Protein AF-A0A017T8U4-F1 (afdb_monomer_lite)

Sequence (92 aa):
MFMNEAARRSLKMMSNSGYVIQSALVRAWVEKGAVASKAQDVIAVLEARGLDVPAAVRERVLASQELAELELWIRRAAVVVTAEQLFEGTRS

Foldseek 3Di:
DDPDVVVVVVVVVVVVPPPDVPPDPVVVVVLQVLLQVLLVLLVVLLVVVVADQDPVLSVVSNPDSDNVLSVQSNVVSNPDPHSVCSCPPVDD

Organism: NCBI:txid1192034

Structure (mmCIF, N/CA/C/O backbone):
data_AF-A0A017T8U4-F1
#
_entry.id   AF-A0A017T8U4-F1
#
loop_
_atom_site.group_PDB
_atom_site.id
_atom_site.type_symbol
_atom_site.label_atom_id
_atom_site.label_alt_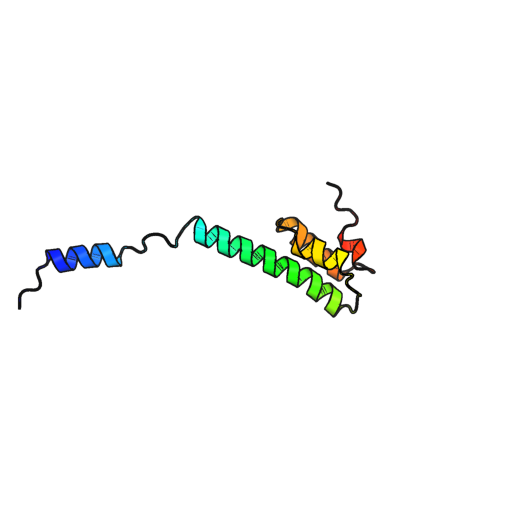id
_atom_site.label_comp_id
_atom_site.label_asym_id
_atom_site.label_entity_id
_atom_site.label_seq_id
_atom_site.pdbx_PDB_ins_code
_atom_site.Cartn_x
_atom_site.Cartn_y
_atom_site.Cartn_z
_atom_site.occupancy
_atom_site.B_iso_or_equiv
_atom_site.auth_seq_id
_atom_site.auth_comp_id
_atom_site.auth_asym_id
_atom_site.auth_atom_id
_atom_site.pdbx_PDB_model_num
ATOM 1 N N . MET A 1 1 ? 39.304 -20.620 -46.102 1.00 44.16 1 MET A N 1
ATOM 2 C CA . MET A 1 1 ? 38.276 -19.645 -45.673 1.00 44.16 1 MET A CA 1
ATOM 3 C C . MET A 1 1 ? 38.827 -18.862 -44.481 1.00 44.16 1 MET A C 1
ATOM 5 O O . MET A 1 1 ? 38.686 -19.290 -43.343 1.00 44.16 1 MET A O 1
ATOM 9 N N . PHE A 1 2 ? 39.572 -17.783 -44.742 1.00 51.06 2 PHE A N 1
ATOM 10 C CA . PHE A 1 2 ? 40.194 -16.958 -43.701 1.00 51.06 2 PHE A CA 1
ATOM 11 C C . PHE A 1 2 ? 39.172 -15.945 -43.185 1.00 51.06 2 PHE A C 1
ATOM 13 O O . PHE A 1 2 ? 38.963 -14.892 -43.778 1.00 51.06 2 PHE A O 1
ATOM 20 N N . MET A 1 3 ? 38.514 -16.278 -42.077 1.00 50.06 3 MET A N 1
ATOM 21 C CA . MET A 1 3 ? 37.821 -15.276 -41.272 1.00 50.06 3 MET A CA 1
ATOM 22 C C . MET A 1 3 ? 38.893 -14.345 -40.701 1.00 50.06 3 MET A C 1
ATOM 24 O O . MET A 1 3 ? 39.692 -14.773 -39.870 1.00 50.06 3 MET A O 1
ATOM 28 N N . ASN A 1 4 ? 38.944 -13.110 -41.198 1.00 73.69 4 ASN A N 1
ATOM 29 C CA . ASN A 1 4 ? 39.884 -12.082 -40.764 1.00 73.69 4 ASN A CA 1
ATOM 30 C C . ASN A 1 4 ? 39.850 -11.964 -39.224 1.00 73.69 4 ASN A C 1
ATOM 32 O O . ASN A 1 4 ? 38.796 -11.703 -38.640 1.00 73.69 4 ASN A O 1
ATOM 36 N N . GLU A 1 5 ? 40.981 -12.201 -38.551 1.00 67.69 5 GLU A N 1
ATOM 37 C CA . GLU A 1 5 ? 41.044 -12.167 -37.083 1.00 67.69 5 GLU A CA 1
ATOM 38 C C . GLU A 1 5 ? 40.634 -10.812 -36.505 1.00 67.69 5 GLU A C 1
ATOM 40 O O . GLU A 1 5 ? 40.086 -10.774 -35.404 1.00 67.69 5 GLU A O 1
ATOM 45 N N . ALA A 1 6 ? 40.836 -9.714 -37.240 1.00 65.19 6 ALA A N 1
ATOM 46 C CA . ALA A 1 6 ? 40.370 -8.403 -36.815 1.00 65.19 6 ALA A CA 1
ATOM 47 C C . ALA A 1 6 ? 38.839 -8.367 -36.775 1.00 65.19 6 ALA A C 1
ATOM 49 O O . ALA A 1 6 ? 38.288 -7.916 -35.783 1.00 65.19 6 ALA A O 1
ATOM 50 N N . ALA A 1 7 ? 38.142 -8.956 -37.753 1.00 62.94 7 ALA A N 1
ATOM 51 C CA . ALA A 1 7 ? 36.680 -9.059 -37.720 1.00 62.94 7 ALA A CA 1
ATOM 52 C C . ALA A 1 7 ? 36.181 -9.872 -36.509 1.00 62.94 7 ALA A C 1
ATOM 54 O O . ALA A 1 7 ? 35.220 -9.478 -35.848 1.00 62.94 7 ALA A O 1
ATOM 55 N N . ARG A 1 8 ? 36.874 -10.964 -36.151 1.00 63.78 8 ARG A N 1
ATOM 56 C CA . ARG A 1 8 ? 36.559 -11.746 -34.939 1.00 63.78 8 ARG A CA 1
ATOM 57 C C . ARG A 1 8 ? 36.872 -10.991 -33.643 1.00 63.78 8 ARG A C 1
ATOM 59 O O . ARG A 1 8 ? 36.100 -11.095 -32.695 1.00 63.78 8 ARG A O 1
ATOM 66 N N . ARG A 1 9 ? 37.969 -10.227 -33.582 1.00 62.50 9 ARG A N 1
ATOM 67 C CA . ARG A 1 9 ? 38.325 -9.404 -32.411 1.00 62.50 9 ARG A CA 1
ATOM 68 C C . ARG A 1 9 ? 37.360 -8.233 -32.231 1.00 62.50 9 ARG A C 1
ATOM 70 O O . ARG A 1 9 ? 36.906 -8.015 -31.112 1.00 62.50 9 ARG A O 1
ATOM 77 N N . SER A 1 10 ? 36.973 -7.555 -33.310 1.00 59.94 10 SER A N 1
ATOM 78 C CA . SER A 1 10 ? 35.961 -6.492 -33.295 1.00 59.94 10 SER A CA 1
ATOM 79 C C . SER A 1 10 ? 34.613 -7.018 -32.810 1.00 59.94 10 SER A C 1
ATOM 81 O O . SER A 1 10 ? 34.004 -6.422 -31.926 1.00 59.94 10 SER A O 1
ATOM 83 N N . LEU A 1 11 ? 34.189 -8.190 -33.301 1.00 60.00 11 LEU A N 1
ATOM 84 C CA . LEU A 1 11 ? 32.954 -8.827 -32.848 1.00 60.00 11 LEU A CA 1
ATOM 85 C C . LEU A 1 11 ? 33.029 -9.244 -31.373 1.00 60.00 11 LEU A C 1
ATOM 87 O O . LEU A 1 11 ? 32.053 -9.097 -30.650 1.00 60.00 11 LEU A O 1
ATOM 91 N N . LYS A 1 12 ? 34.192 -9.695 -30.885 1.00 62.84 12 LYS A N 1
ATOM 92 C CA . LYS A 1 12 ? 34.385 -10.039 -29.468 1.00 62.84 12 LYS A CA 1
ATOM 93 C C . LYS A 1 12 ? 34.378 -8.806 -28.554 1.00 62.84 12 LYS A C 1
ATOM 95 O O . LYS A 1 12 ? 33.874 -8.892 -27.439 1.00 62.84 12 LYS A O 1
ATOM 100 N N . MET A 1 13 ? 34.848 -7.654 -29.039 1.00 59.03 13 MET A N 1
ATOM 101 C CA . MET A 1 13 ? 34.699 -6.368 -28.343 1.00 59.03 13 MET A CA 1
ATOM 102 C C . MET A 1 13 ? 33.243 -5.874 -28.355 1.00 59.03 13 MET A C 1
ATOM 104 O O . MET A 1 13 ? 32.787 -5.317 -27.361 1.00 59.03 13 MET A O 1
ATOM 108 N N . MET A 1 14 ? 32.482 -6.165 -29.418 1.00 57.12 14 MET A 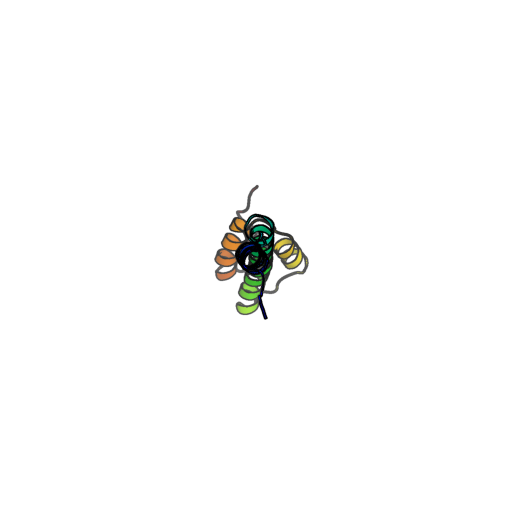N 1
ATOM 109 C CA . MET A 1 14 ? 31.040 -5.893 -29.495 1.00 57.12 14 MET A CA 1
ATOM 110 C C . MET A 1 14 ? 30.181 -6.888 -28.695 1.00 57.12 14 MET A C 1
ATOM 112 O O . MET A 1 14 ? 29.139 -6.504 -28.194 1.00 57.12 14 MET A O 1
ATOM 116 N N . SER A 1 15 ? 30.586 -8.144 -28.496 1.00 54.53 15 SER A N 1
ATOM 117 C CA . SER A 1 15 ? 29.893 -9.061 -27.569 1.00 54.53 15 SER A CA 1
ATOM 118 C C . SER A 1 15 ? 30.221 -8.776 -26.104 1.00 54.53 15 SER A C 1
ATOM 120 O O . SER A 1 15 ? 29.426 -9.103 -25.231 1.00 54.53 15 SER A O 1
ATOM 122 N N . ASN A 1 16 ? 31.347 -8.111 -25.831 1.00 51.69 16 ASN A N 1
ATOM 123 C CA . ASN A 1 16 ? 31.607 -7.485 -24.534 1.00 51.69 16 ASN A CA 1
ATOM 124 C C . ASN A 1 16 ? 30.857 -6.147 -24.374 1.00 51.69 16 ASN A C 1
ATOM 126 O O . ASN A 1 16 ? 30.877 -5.546 -23.303 1.00 51.69 16 ASN A O 1
ATOM 130 N N . SER A 1 17 ? 30.152 -5.709 -25.426 1.00 49.78 17 SER A N 1
ATOM 131 C CA . SER A 1 17 ? 29.157 -4.644 -25.398 1.00 49.78 17 SER A CA 1
ATOM 132 C C . SER A 1 17 ? 27.876 -5.165 -24.747 1.00 49.78 17 SER A C 1
ATOM 134 O O . SER A 1 17 ? 26.778 -5.096 -25.296 1.00 49.78 17 SER A O 1
ATOM 136 N N . GLY A 1 18 ? 27.997 -5.576 -23.486 1.00 47.50 18 GLY A N 1
ATOM 137 C CA . GLY A 1 18 ? 26.998 -5.210 -22.493 1.00 47.50 18 GLY A CA 1
ATOM 138 C C . GLY A 1 18 ? 26.949 -3.683 -22.368 1.00 47.50 18 GLY A C 1
ATOM 139 O O . GLY A 1 18 ? 27.158 -3.148 -21.283 1.00 47.50 18 GLY A O 1
ATOM 140 N N . TYR A 1 19 ? 26.733 -2.967 -23.482 1.00 52.59 19 TYR A N 1
ATOM 141 C CA . TYR A 1 19 ? 26.556 -1.527 -23.517 1.00 52.59 19 TYR A CA 1
ATOM 142 C C . TYR A 1 19 ? 25.175 -1.234 -22.938 1.00 52.59 19 TYR A C 1
ATOM 144 O O . TYR A 1 19 ? 24.170 -1.068 -23.619 1.00 52.59 19 TYR A O 1
ATOM 152 N N . VAL A 1 20 ? 25.173 -1.218 -21.613 1.00 48.84 20 VAL A N 1
ATOM 153 C CA . VAL A 1 20 ? 24.487 -0.231 -20.797 1.00 48.84 20 VAL A CA 1
ATOM 154 C C . VAL A 1 20 ? 22.962 -0.180 -20.951 1.00 48.84 20 VAL A C 1
ATOM 156 O O . VAL A 1 20 ? 22.360 0.885 -20.957 1.00 48.84 20 VAL A O 1
ATOM 159 N N . ILE A 1 21 ? 22.306 -1.334 -20.843 1.00 52.28 21 ILE A N 1
ATOM 160 C CA . ILE A 1 21 ? 21.046 -1.422 -20.073 1.00 52.28 21 ILE A CA 1
ATOM 161 C C . ILE A 1 21 ? 21.414 -1.603 -18.582 1.00 52.28 21 ILE A C 1
ATOM 163 O O . ILE A 1 21 ? 20.891 -2.459 -17.888 1.00 52.28 21 ILE A O 1
ATOM 167 N N . GLN A 1 22 ? 22.421 -0.873 -18.081 1.00 61.66 22 GLN A N 1
ATOM 168 C CA . GLN A 1 22 ? 23.135 -1.282 -16.862 1.00 61.66 22 GLN A CA 1
ATOM 169 C C . GLN A 1 22 ? 23.382 -0.209 -15.801 1.00 61.66 22 GLN A C 1
ATOM 171 O O . GLN A 1 22 ? 24.111 -0.487 -14.854 1.00 61.66 22 GLN 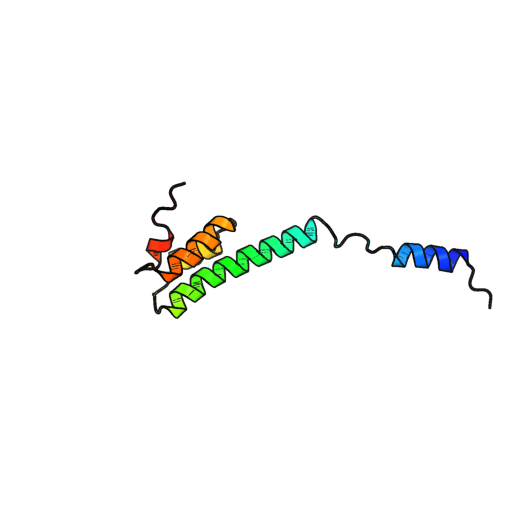A O 1
ATOM 176 N N . SER A 1 23 ? 22.779 0.984 -15.839 1.00 67.12 23 SER A N 1
ATOM 177 C CA . SER A 1 23 ? 22.940 1.851 -14.659 1.00 67.12 23 SER A CA 1
ATOM 178 C C . SER A 1 23 ? 21.742 2.699 -14.267 1.00 67.12 23 SER A C 1
ATOM 180 O O . SER A 1 23 ? 21.103 2.352 -13.288 1.00 67.12 23 SER A O 1
ATOM 182 N N . ALA A 1 24 ? 21.416 3.798 -14.936 1.00 66.50 24 ALA A N 1
ATOM 183 C CA . ALA A 1 24 ? 20.396 4.713 -14.409 1.00 66.50 24 ALA A CA 1
ATOM 184 C C . ALA A 1 24 ? 18.973 4.321 -14.825 1.00 66.50 24 ALA A C 1
ATOM 186 O O . ALA A 1 24 ? 18.075 4.276 -13.991 1.00 66.50 24 ALA A O 1
ATOM 187 N N . LEU A 1 25 ? 18.778 3.981 -16.104 1.00 74.00 25 LEU A N 1
ATOM 188 C CA . LEU A 1 25 ? 17.447 3.694 -16.636 1.00 74.00 25 LEU A CA 1
ATOM 189 C C . LEU A 1 25 ? 16.852 2.433 -15.996 1.00 74.00 25 LEU A C 1
ATOM 191 O O . LEU A 1 25 ? 15.795 2.506 -15.396 1.00 74.00 25 LEU A O 1
ATOM 195 N N . VAL A 1 26 ? 17.551 1.294 -16.014 1.00 76.75 26 VAL A N 1
ATOM 196 C CA . VAL A 1 26 ? 17.046 0.068 -15.361 1.00 76.75 26 VAL A CA 1
ATOM 197 C C . VAL A 1 26 ? 16.769 0.276 -13.879 1.00 76.75 26 VAL A C 1
ATOM 199 O O . VAL A 1 26 ? 15.727 -0.162 -13.407 1.00 76.75 26 VAL A O 1
ATOM 202 N N . ARG A 1 27 ? 17.655 0.974 -13.156 1.00 74.62 27 ARG A N 1
ATOM 203 C CA . ARG A 1 27 ? 17.422 1.290 -11.741 1.00 74.62 27 ARG A CA 1
ATOM 204 C C . ARG A 1 27 ? 16.145 2.105 -11.558 1.00 74.62 27 ARG A C 1
ATOM 206 O O . ARG A 1 27 ? 15.311 1.705 -10.760 1.00 74.62 27 ARG A O 1
ATOM 213 N N . ALA A 1 28 ? 15.940 3.147 -12.364 1.00 76.50 28 ALA A N 1
ATOM 214 C CA . ALA A 1 28 ? 14.726 3.958 -12.318 1.00 76.50 28 ALA A CA 1
ATOM 215 C C . ALA A 1 28 ? 13.453 3.154 -12.645 1.00 76.50 28 ALA A C 1
ATOM 217 O O . ALA A 1 28 ? 12.398 3.407 -12.074 1.00 76.50 28 ALA A O 1
ATOM 218 N N . TRP A 1 29 ? 13.523 2.177 -13.553 1.00 74.88 29 TRP A N 1
ATOM 219 C CA . TRP A 1 29 ? 12.377 1.319 -13.876 1.00 74.88 29 TRP A CA 1
ATOM 220 C C . TRP A 1 29 ? 12.091 0.294 -12.776 1.00 74.88 29 TRP A C 1
ATOM 222 O O . TRP A 1 29 ? 10.929 0.069 -12.448 1.00 74.88 29 TRP A O 1
ATOM 232 N N . VAL A 1 30 ? 13.132 -0.293 -12.180 1.00 80.50 30 VAL A N 1
ATOM 233 C CA . VAL A 1 30 ? 13.006 -1.188 -11.019 1.00 80.50 30 VAL A CA 1
ATOM 234 C C . VAL A 1 30 ? 12.429 -0.433 -9.824 1.00 80.50 30 VAL A C 1
ATOM 236 O O . VAL A 1 30 ? 11.525 -0.936 -9.168 1.00 80.50 30 VAL A O 1
ATOM 239 N N . GLU A 1 31 ? 12.893 0.790 -9.579 1.00 79.44 31 GLU A N 1
ATOM 240 C CA . GLU A 1 31 ? 12.405 1.653 -8.504 1.00 79.44 31 GLU A CA 1
ATOM 241 C C . GLU A 1 31 ? 10.939 2.051 -8.716 1.00 79.44 31 GLU A C 1
ATOM 243 O O . GLU A 1 31 ? 10.114 1.844 -7.829 1.00 79.44 31 GLU A O 1
ATOM 248 N N . LYS A 1 32 ? 10.571 2.504 -9.923 1.00 78.25 32 LYS A N 1
ATOM 249 C CA . LYS A 1 32 ? 9.164 2.771 -10.272 1.00 78.25 32 LYS A CA 1
ATOM 250 C C . LYS A 1 32 ? 8.283 1.530 -10.132 1.00 78.25 32 LYS A C 1
ATOM 252 O O . LYS A 1 32 ? 7.158 1.631 -9.649 1.00 78.25 32 LYS A O 1
ATOM 257 N N . GLY A 1 33 ? 8.789 0.365 -10.535 1.00 84.00 33 GLY A N 1
ATOM 258 C CA . GLY A 1 33 ? 8.094 -0.909 -10.363 1.00 84.00 33 GLY A CA 1
ATOM 259 C C . GLY A 1 33 ? 7.892 -1.269 -8.890 1.00 84.00 33 GLY A C 1
ATOM 260 O O . GLY A 1 33 ? 6.805 -1.702 -8.512 1.00 84.00 33 GLY A O 1
ATOM 261 N N . ALA A 1 34 ? 8.902 -1.034 -8.049 1.00 85.00 34 ALA A N 1
ATOM 262 C CA . ALA A 1 34 ? 8.822 -1.261 -6.611 1.00 85.00 34 ALA A CA 1
ATOM 263 C C . ALA A 1 34 ? 7.781 -0.347 -5.953 1.00 85.00 34 ALA A C 1
ATOM 265 O O . ALA A 1 34 ? 6.942 -0.840 -5.206 1.00 85.00 34 ALA A O 1
ATOM 266 N N . VAL A 1 35 ? 7.775 0.948 -6.281 1.00 91.00 35 VAL A N 1
ATOM 267 C CA . VAL A 1 35 ? 6.771 1.912 -5.800 1.00 91.00 35 VAL A CA 1
ATOM 268 C C . VAL A 1 35 ? 5.359 1.468 -6.188 1.00 91.00 35 VAL A C 1
ATOM 270 O O . VAL A 1 35 ? 4.503 1.314 -5.318 1.00 91.00 35 VAL A O 1
ATOM 273 N N . ALA A 1 36 ? 5.119 1.180 -7.471 1.00 90.12 36 ALA A N 1
ATOM 274 C CA . ALA A 1 36 ? 3.801 0.754 -7.939 1.00 90.12 36 ALA A CA 1
ATOM 275 C C . ALA A 1 36 ? 3.341 -0.551 -7.266 1.00 90.12 36 ALA A C 1
ATOM 277 O O . ALA A 1 36 ? 2.190 -0.654 -6.842 1.00 90.12 36 ALA A O 1
ATOM 278 N N . SER A 1 37 ? 4.241 -1.529 -7.112 1.00 93.25 37 SER A N 1
ATOM 279 C CA . SER A 1 37 ? 3.937 -2.777 -6.404 1.00 93.25 37 SER A CA 1
ATOM 280 C C . SER A 1 37 ? 3.606 -2.524 -4.935 1.00 93.25 37 SER A C 1
ATOM 282 O O . SER A 1 37 ? 2.657 -3.100 -4.420 1.00 93.25 37 SER A O 1
ATOM 284 N N . LYS A 1 38 ? 4.347 -1.645 -4.257 1.00 95.44 38 LYS A N 1
ATOM 285 C CA . LYS A 1 38 ? 4.144 -1.348 -2.833 1.00 95.44 38 LYS A CA 1
ATOM 286 C C . LYS A 1 38 ? 2.833 -0.611 -2.583 1.00 95.44 38 LYS A C 1
ATOM 288 O O . LYS A 1 38 ? 2.162 -0.901 -1.599 1.00 95.44 38 LYS A O 1
ATOM 293 N N . ALA A 1 39 ? 2.427 0.274 -3.490 1.00 96.75 39 ALA A N 1
ATOM 294 C CA . ALA A 1 39 ? 1.110 0.900 -3.436 1.00 96.75 39 ALA A CA 1
ATOM 295 C C . ALA A 1 39 ? -0.020 -0.142 -3.541 1.00 96.75 39 ALA A C 1
ATOM 297 O O . ALA A 1 39 ? -0.984 -0.088 -2.778 1.00 96.75 39 ALA A O 1
ATOM 298 N N . GLN A 1 40 ? 0.122 -1.133 -4.428 1.00 97.38 40 GLN A N 1
ATOM 299 C CA . GLN A 1 40 ? -0.830 -2.246 -4.516 1.00 97.38 40 GLN A CA 1
ATOM 300 C C . GLN A 1 40 ? -0.803 -3.130 -3.261 1.00 97.38 40 GLN A C 1
ATOM 302 O O . GLN A 1 40 ? -1.866 -3.517 -2.780 1.00 97.38 40 GLN A O 1
ATOM 307 N N . ASP A 1 41 ? 0.376 -3.391 -2.684 1.00 97.88 41 ASP A N 1
ATOM 308 C CA . ASP A 1 41 ? 0.516 -4.169 -1.445 1.00 97.88 41 ASP A CA 1
ATOM 309 C C . ASP A 1 41 ? -0.276 -3.531 -0.287 1.00 97.88 41 ASP A C 1
ATOM 311 O O . ASP A 1 41 ? -0.949 -4.240 0.459 1.00 97.88 41 ASP A O 1
ATOM 315 N N . VAL A 1 42 ? -0.245 -2.197 -0.143 1.00 97.75 42 VAL A N 1
ATOM 316 C CA . VAL A 1 42 ? -1.039 -1.480 0.878 1.00 97.75 42 VAL A CA 1
ATOM 317 C C . VAL A 1 42 ? -2.528 -1.795 0.727 1.00 97.75 42 VAL A C 1
ATOM 319 O O . VAL A 1 42 ? -3.183 -2.158 1.704 1.00 97.75 42 VAL A O 1
ATOM 322 N N . ILE A 1 43 ? -3.058 -1.667 -0.492 1.00 98.00 43 ILE A N 1
ATOM 323 C CA . ILE A 1 43 ? -4.478 -1.896 -0.788 1.00 98.00 43 ILE A CA 1
ATOM 324 C C . ILE A 1 43 ? -4.841 -3.359 -0.521 1.00 98.00 43 ILE A C 1
ATOM 326 O O . ILE A 1 43 ? -5.814 -3.628 0.181 1.00 98.00 43 ILE A O 1
ATOM 330 N N . ALA A 1 44 ? -4.019 -4.293 -1.000 1.00 98.25 44 ALA A N 1
ATOM 331 C CA . ALA A 1 44 ? -4.235 -5.723 -0.815 1.00 98.25 44 ALA A CA 1
ATOM 332 C C . ALA A 1 44 ? -4.281 -6.119 0.669 1.00 98.25 44 ALA A C 1
ATOM 334 O O . ALA A 1 44 ? -5.097 -6.954 1.052 1.00 98.25 44 ALA A O 1
ATOM 335 N N . VAL A 1 45 ? -3.451 -5.512 1.527 1.00 98.19 45 VAL A N 1
ATOM 336 C CA . VAL A 1 45 ? -3.480 -5.778 2.975 1.00 98.19 45 VAL A CA 1
ATOM 337 C C . VAL A 1 45 ? -4.784 -5.289 3.614 1.00 98.19 45 VAL A C 1
ATOM 339 O O . VAL A 1 45 ? -5.344 -6.001 4.447 1.00 98.19 45 VAL A O 1
ATOM 342 N N . LEU A 1 46 ? -5.296 -4.112 3.239 1.00 97.94 46 LEU A N 1
ATOM 343 C CA . LEU A 1 46 ? -6.585 -3.618 3.750 1.00 97.94 46 LEU A CA 1
ATOM 344 C C . LEU A 1 46 ? -7.744 -4.518 3.311 1.00 97.94 46 LEU A C 1
ATOM 346 O O . LEU A 1 46 ? -8.560 -4.922 4.139 1.00 97.94 46 LEU A O 1
ATOM 350 N N . GLU A 1 47 ? -7.780 -4.872 2.025 1.00 97.50 47 GLU A N 1
ATOM 351 C CA . GLU A 1 47 ? -8.804 -5.747 1.449 1.00 97.50 47 GLU A CA 1
ATOM 352 C C . GLU A 1 47 ? -8.764 -7.143 2.082 1.00 97.50 47 GLU A C 1
ATOM 354 O O . GLU A 1 47 ? -9.803 -7.685 2.455 1.00 97.50 47 GLU A O 1
ATOM 359 N N . ALA A 1 48 ? -7.570 -7.707 2.297 1.00 98.19 48 ALA A N 1
ATOM 360 C CA . ALA A 1 48 ? -7.396 -8.994 2.971 1.00 98.19 48 ALA A CA 1
ATOM 361 C C . ALA A 1 48 ? -7.899 -8.980 4.423 1.00 98.19 48 ALA A C 1
ATOM 363 O O . AL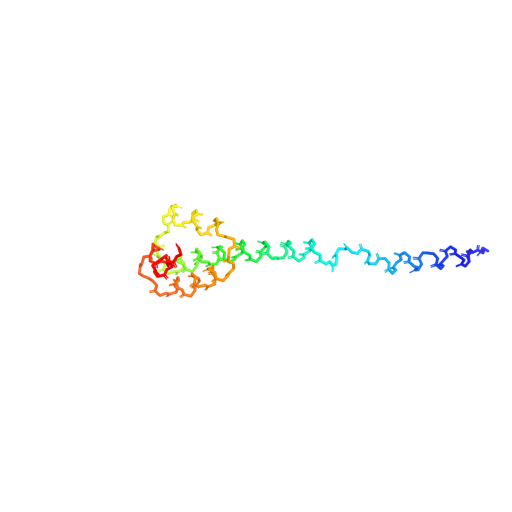A A 1 48 ? -8.279 -10.020 4.961 1.00 98.19 48 ALA A O 1
ATOM 364 N N . ARG A 1 49 ? -7.926 -7.805 5.061 1.00 97.38 49 ARG A N 1
ATOM 365 C CA . ARG A 1 49 ? -8.510 -7.604 6.394 1.00 97.38 49 ARG A CA 1
ATOM 366 C C . ARG A 1 49 ? -10.016 -7.341 6.363 1.00 97.38 49 ARG A C 1
ATOM 368 O O . ARG A 1 49 ? -10.616 -7.212 7.427 1.00 97.38 49 ARG A O 1
ATOM 375 N N . GLY A 1 50 ? -10.621 -7.268 5.180 1.00 97.31 50 GLY A N 1
ATOM 376 C CA . GLY A 1 50 ? -12.037 -6.963 5.002 1.00 97.31 50 GLY A CA 1
ATOM 377 C C . GLY A 1 50 ? -12.385 -5.498 5.258 1.00 97.31 50 GLY A C 1
ATOM 378 O O . GLY A 1 50 ? -13.541 -5.198 5.549 1.00 97.31 50 GLY A O 1
ATOM 379 N N . LEU A 1 51 ? -11.404 -4.592 5.190 1.00 97.62 51 LEU A N 1
ATOM 380 C CA . LEU A 1 51 ? -11.658 -3.159 5.290 1.00 97.62 51 LEU A CA 1
ATOM 381 C C . LEU A 1 51 ? -12.123 -2.619 3.941 1.00 97.62 51 LEU A C 1
ATOM 383 O O . LEU A 1 51 ? -11.543 -2.944 2.904 1.00 97.62 51 LEU A O 1
ATOM 387 N N . ASP A 1 52 ? -13.142 -1.761 3.970 1.00 96.62 52 ASP A N 1
ATOM 388 C CA . ASP A 1 52 ? -13.502 -0.981 2.793 1.00 96.62 52 ASP A CA 1
ATOM 389 C C . ASP A 1 52 ? -12.375 0.008 2.472 1.00 96.62 52 ASP A C 1
ATOM 391 O O . ASP A 1 52 ? -11.788 0.615 3.373 1.00 96.62 52 ASP A O 1
ATOM 395 N N . VAL A 1 53 ? -12.062 0.151 1.185 1.00 97.25 53 VAL A N 1
ATOM 396 C CA . VAL A 1 53 ? -11.009 1.044 0.694 1.00 97.25 53 VAL A CA 1
ATOM 397 C C . VAL A 1 53 ? -11.659 2.076 -0.221 1.00 97.25 53 VAL A C 1
ATOM 399 O O . VAL A 1 53 ? -11.778 1.839 -1.430 1.00 97.25 53 VAL A O 1
ATOM 402 N N . PRO A 1 54 ? -12.063 3.239 0.323 1.00 97.44 54 PRO A N 1
ATOM 403 C CA . PRO A 1 54 ? -12.694 4.282 -0.468 1.00 97.44 54 PRO A CA 1
ATOM 404 C C . PRO A 1 54 ? -11.804 4.740 -1.621 1.00 97.44 54 PRO A C 1
ATOM 406 O O . PRO A 1 54 ? -10.574 4.764 -1.509 1.00 97.44 54 PRO A O 1
ATOM 409 N N . ALA A 1 55 ? -12.430 5.178 -2.715 1.00 97.00 55 ALA A N 1
ATOM 410 C CA . ALA A 1 55 ? -11.723 5.627 -3.916 1.00 97.00 55 ALA A CA 1
ATOM 411 C C . ALA A 1 55 ? -10.655 6.690 -3.605 1.00 97.00 55 ALA A C 1
ATOM 413 O O . ALA A 1 55 ? -9.530 6.575 -4.077 1.00 97.00 55 ALA A O 1
ATOM 414 N N . ALA A 1 56 ? -10.958 7.645 -2.720 1.00 95.94 56 ALA A N 1
ATOM 415 C CA . ALA A 1 56 ? -10.008 8.676 -2.301 1.00 95.94 56 ALA A CA 1
ATOM 416 C C . ALA A 1 56 ? -8.753 8.104 -1.610 1.00 95.94 56 ALA A C 1
ATOM 418 O O . ALA A 1 56 ? -7.645 8.597 -1.825 1.00 95.94 56 ALA A O 1
ATOM 419 N N . VAL A 1 57 ? -8.902 7.047 -0.799 1.00 97.12 57 VAL A N 1
ATOM 420 C CA . VAL A 1 57 ? -7.764 6.357 -0.171 1.00 97.12 57 VAL A CA 1
ATOM 421 C C . VAL A 1 57 ? -6.960 5.618 -1.236 1.00 97.12 57 VAL A C 1
ATOM 423 O O . VAL A 1 57 ? -5.741 5.768 -1.291 1.00 97.12 57 VAL A O 1
ATOM 426 N N . ARG A 1 58 ? -7.638 4.869 -2.116 1.00 97.12 58 ARG A N 1
ATOM 427 C CA . ARG A 1 58 ? -7.005 4.123 -3.213 1.00 97.12 58 ARG A CA 1
ATOM 428 C C . ARG A 1 58 ? -6.194 5.046 -4.123 1.00 97.12 58 ARG A C 1
ATOM 430 O O . ARG A 1 58 ? -5.028 4.769 -4.384 1.00 97.12 58 ARG A O 1
ATOM 437 N N . GLU A 1 59 ? -6.784 6.146 -4.574 1.00 97.00 59 GLU A N 1
ATOM 438 C CA . GLU A 1 59 ? -6.128 7.134 -5.435 1.00 97.00 59 GLU A CA 1
ATOM 439 C C . GLU A 1 59 ? -4.905 7.749 -4.757 1.00 97.00 59 GLU A C 1
ATOM 441 O O . GLU A 1 59 ? -3.838 7.814 -5.366 1.00 97.00 59 GLU A O 1
ATOM 446 N N . ARG A 1 60 ? -5.017 8.126 -3.476 1.00 96.50 60 ARG A N 1
ATOM 447 C CA . ARG A 1 60 ? -3.887 8.676 -2.718 1.00 96.50 60 ARG A CA 1
ATOM 448 C C . ARG A 1 60 ? -2.743 7.673 -2.575 1.00 96.50 60 ARG A C 1
ATOM 450 O O . ARG A 1 60 ? -1.589 8.055 -2.743 1.00 96.50 60 ARG A O 1
ATOM 457 N N . VAL A 1 61 ? -3.050 6.408 -2.288 1.00 96.62 61 VAL A N 1
ATOM 458 C CA . VAL A 1 61 ? -2.036 5.351 -2.172 1.00 96.62 61 VAL A CA 1
ATOM 459 C C . VAL A 1 61 ? -1.334 5.117 -3.512 1.00 96.62 61 VAL A C 1
ATOM 461 O O . VAL A 1 61 ? -0.108 5.069 -3.555 1.00 96.62 61 VAL A O 1
ATOM 464 N N . LEU A 1 62 ? -2.088 5.031 -4.612 1.00 95.75 62 LEU A N 1
ATOM 465 C CA . LEU A 1 62 ? -1.541 4.800 -5.956 1.00 95.75 62 LEU A CA 1
ATOM 466 C C . LEU A 1 62 ? -0.753 5.990 -6.517 1.00 95.75 62 LEU A C 1
ATOM 468 O O . LEU A 1 62 ? 0.093 5.798 -7.388 1.00 95.75 62 LEU A O 1
ATOM 472 N N . ALA A 1 63 ? -1.026 7.204 -6.039 1.00 95.50 63 ALA A N 1
ATOM 473 C CA . ALA A 1 63 ? -0.304 8.407 -6.436 1.00 95.50 63 ALA A CA 1
ATOM 474 C C . ALA A 1 63 ? 1.025 8.606 -5.683 1.00 95.50 63 ALA A C 1
ATOM 476 O O . ALA A 1 63 ? 1.835 9.433 -6.112 1.00 95.50 63 ALA A O 1
ATOM 477 N N . SER A 1 64 ? 1.262 7.886 -4.577 1.00 94.50 64 SER A N 1
ATOM 478 C CA . SER A 1 64 ? 2.499 8.032 -3.805 1.00 94.50 64 SER A CA 1
ATOM 479 C C . SER A 1 64 ? 3.702 7.494 -4.581 1.00 94.50 64 SER A C 1
ATOM 481 O O . SER A 1 64 ? 3.664 6.413 -5.168 1.00 94.50 64 SER A O 1
ATOM 483 N N . GLN A 1 65 ? 4.780 8.279 -4.580 1.00 92.94 65 GLN A N 1
ATOM 484 C CA . GLN A 1 65 ? 6.067 7.926 -5.186 1.00 92.94 65 GLN A CA 1
ATOM 485 C C . GLN A 1 65 ? 7.154 7.657 -4.138 1.00 92.94 65 GLN A C 1
ATOM 487 O O . GLN A 1 65 ? 8.273 7.287 -4.488 1.00 92.94 65 GLN A O 1
ATOM 492 N N . GLU A 1 66 ? 6.816 7.797 -2.855 1.00 93.06 66 GLU A N 1
ATOM 493 C CA . GLU A 1 66 ? 7.754 7.689 -1.745 1.00 93.06 66 GLU A CA 1
ATOM 494 C C . GLU A 1 66 ? 7.728 6.276 -1.159 1.00 93.06 66 GLU A C 1
ATOM 496 O O . GLU A 1 66 ? 6.821 5.892 -0.417 1.00 93.06 66 GLU A O 1
ATOM 501 N N . LEU A 1 67 ? 8.757 5.483 -1.466 1.00 92.50 67 LEU A N 1
ATOM 502 C CA . LEU A 1 67 ? 8.834 4.083 -1.039 1.00 92.50 67 LEU A CA 1
ATOM 503 C C . LEU A 1 67 ? 8.740 3.927 0.489 1.00 92.50 67 LEU A C 1
ATOM 505 O O . LEU A 1 67 ? 8.038 3.044 0.978 1.00 92.50 67 LEU A O 1
ATOM 509 N N . ALA A 1 68 ? 9.404 4.804 1.246 1.00 92.12 68 ALA A N 1
ATOM 510 C CA . ALA A 1 68 ? 9.383 4.769 2.709 1.00 92.12 68 ALA A CA 1
ATOM 511 C C . ALA A 1 68 ? 7.985 5.054 3.288 1.00 92.12 68 ALA A C 1
ATOM 513 O O . ALA A 1 68 ? 7.605 4.477 4.312 1.00 92.12 68 ALA A O 1
ATOM 514 N N . GLU A 1 69 ? 7.211 5.920 2.628 1.00 94.50 69 GLU A N 1
ATOM 515 C CA . GLU A 1 69 ? 5.822 6.196 2.995 1.00 94.50 69 GLU A CA 1
ATOM 516 C C . GLU A 1 69 ? 4.950 4.961 2.743 1.00 94.50 69 GLU A C 1
ATOM 518 O O . GLU A 1 69 ? 4.234 4.516 3.642 1.00 94.50 69 GLU A O 1
ATOM 523 N N . LEU A 1 70 ? 5.078 4.347 1.564 1.00 96.12 70 LEU A N 1
ATOM 524 C CA . LEU A 1 70 ? 4.352 3.127 1.215 1.00 96.12 70 LEU A CA 1
ATOM 525 C C . LEU A 1 70 ? 4.678 1.973 2.174 1.00 96.12 70 LEU A C 1
ATOM 527 O O . LEU A 1 70 ? 3.775 1.293 2.654 1.00 96.12 70 LEU A O 1
ATOM 531 N N . GLU A 1 71 ? 5.946 1.772 2.533 1.00 94.56 71 GLU A N 1
ATOM 532 C CA . GLU A 1 71 ? 6.344 0.760 3.519 1.00 94.56 71 GLU A CA 1
ATOM 533 C C . GLU A 1 71 ? 5.750 1.011 4.910 1.00 94.56 71 GLU A C 1
ATOM 535 O O . GLU A 1 71 ? 5.369 0.067 5.614 1.00 94.56 71 GLU A O 1
ATOM 540 N N . LEU A 1 72 ? 5.664 2.276 5.328 1.00 95.62 72 LEU A N 1
ATOM 541 C CA . LEU A 1 72 ? 4.992 2.647 6.568 1.00 95.62 72 LEU A CA 1
ATOM 542 C C . LEU A 1 72 ? 3.497 2.327 6.494 1.00 95.62 72 LEU A C 1
ATOM 544 O O . LEU A 1 72 ? 2.951 1.751 7.439 1.00 95.62 72 LEU A O 1
ATOM 548 N N . TRP A 1 73 ? 2.847 2.654 5.378 1.00 97.44 73 TRP A N 1
ATOM 549 C CA . TRP A 1 73 ? 1.439 2.344 5.166 1.00 97.44 73 TRP A CA 1
ATOM 550 C C . TRP A 1 73 ? 1.170 0.846 5.120 1.00 97.44 73 TRP A C 1
ATOM 552 O O . TRP A 1 73 ? 0.175 0.436 5.696 1.00 97.44 73 TRP A O 1
ATOM 562 N N . ILE A 1 74 ? 2.058 0.011 4.572 1.00 96.81 74 ILE A N 1
ATOM 563 C CA . ILE A 1 74 ? 1.905 -1.456 4.624 1.00 96.81 74 ILE A CA 1
ATOM 564 C C . ILE A 1 74 ? 1.859 -1.941 6.077 1.00 96.81 74 ILE A C 1
ATOM 566 O O . ILE A 1 74 ? 0.981 -2.716 6.455 1.00 96.81 74 ILE A O 1
ATOM 570 N N . ARG A 1 75 ? 2.771 -1.453 6.930 1.00 96.12 75 ARG A N 1
ATOM 571 C CA . ARG A 1 75 ? 2.780 -1.819 8.357 1.00 96.12 75 ARG A CA 1
ATOM 572 C C . ARG A 1 75 ? 1.531 -1.320 9.084 1.00 96.12 75 ARG A C 1
ATOM 574 O O . ARG A 1 75 ? 0.983 -2.042 9.912 1.00 96.12 75 ARG A O 1
ATOM 581 N N . ARG A 1 76 ? 1.056 -0.111 8.768 1.00 96.38 76 ARG A N 1
ATOM 582 C CA . ARG A 1 76 ? -0.187 0.437 9.337 1.00 96.38 76 ARG A CA 1
ATOM 583 C C . ARG A 1 76 ? -1.421 -0.312 8.850 1.00 96.38 76 ARG A C 1
ATOM 585 O O . ARG A 1 76 ? -2.291 -0.612 9.661 1.00 96.38 76 ARG A O 1
ATOM 592 N N . ALA A 1 77 ? -1.471 -0.675 7.572 1.00 97.31 77 ALA A N 1
ATOM 593 C CA . ALA A 1 77 ? -2.559 -1.424 6.957 1.00 97.31 77 ALA A CA 1
ATOM 594 C C . ALA A 1 77 ? -2.832 -2.738 7.690 1.00 97.31 77 ALA A C 1
ATOM 596 O O . ALA A 1 77 ? -3.965 -3.197 7.677 1.00 97.31 77 ALA A O 1
ATOM 597 N N . ALA A 1 78 ? -1.840 -3.315 8.375 1.00 96.69 78 ALA A N 1
ATOM 598 C CA . ALA A 1 78 ? -2.013 -4.513 9.192 1.00 96.69 78 ALA A CA 1
ATOM 599 C C . ALA A 1 78 ? -2.795 -4.284 10.505 1.00 96.69 78 ALA A C 1
ATOM 601 O O . ALA A 1 78 ? -3.332 -5.243 11.056 1.00 96.69 78 ALA A O 1
ATOM 602 N N . VAL A 1 79 ? -2.865 -3.049 11.019 1.00 96.31 79 VAL A N 1
ATOM 603 C CA . VAL A 1 79 ? -3.383 -2.749 12.371 1.00 96.31 79 VAL A CA 1
ATOM 604 C C . VAL A 1 79 ? -4.515 -1.721 12.418 1.00 96.31 79 VAL A C 1
ATOM 606 O O . VAL A 1 79 ? -5.290 -1.735 13.369 1.00 96.31 79 VAL A O 1
ATOM 609 N N . VAL A 1 80 ? -4.643 -0.845 11.417 1.00 97.00 80 VAL A N 1
ATOM 610 C CA . VAL A 1 80 ? -5.681 0.206 11.380 1.00 97.00 80 VAL A CA 1
ATOM 611 C C . VAL A 1 80 ? -7.097 -0.370 11.400 1.00 97.00 80 VAL A C 1
ATOM 613 O O . VAL A 1 80 ? -7.324 -1.483 10.943 1.00 97.00 80 VAL A O 1
ATOM 616 N N . VAL A 1 81 ? -8.073 0.363 11.914 1.00 96.50 81 VAL A N 1
ATOM 617 C CA . VAL A 1 81 ? -9.476 -0.079 11.952 1.00 96.50 81 VAL A CA 1
ATOM 618 C C . VAL A 1 81 ? -10.251 0.429 10.735 1.00 96.50 81 VAL A C 1
ATOM 620 O O . VAL A 1 81 ? -11.187 -0.234 10.302 1.00 96.50 81 VAL A O 1
ATOM 623 N N . THR A 1 82 ? -9.838 1.552 10.139 1.00 96.06 82 THR A N 1
ATOM 624 C CA . THR A 1 82 ? -10.364 2.041 8.853 1.00 96.06 82 THR A CA 1
ATOM 625 C C . THR A 1 82 ? -9.230 2.403 7.894 1.00 96.06 82 THR A C 1
ATOM 627 O O . THR A 1 82 ? -8.088 2.614 8.309 1.00 96.06 82 THR A O 1
ATOM 630 N N . ALA A 1 83 ? -9.526 2.462 6.594 1.00 95.88 83 ALA A N 1
ATOM 631 C CA . ALA A 1 83 ? -8.525 2.739 5.568 1.00 95.88 83 ALA A CA 1
ATOM 632 C C . ALA A 1 83 ? -7.947 4.168 5.662 1.00 95.88 83 ALA A C 1
ATOM 634 O O . ALA A 1 83 ? -6.770 4.380 5.379 1.00 95.88 83 ALA A O 1
ATOM 635 N N . GLU A 1 84 ? -8.725 5.150 6.118 1.00 96.12 84 GLU A N 1
ATOM 636 C CA . GLU A 1 84 ? -8.293 6.546 6.278 1.00 96.12 84 GLU A CA 1
ATOM 637 C C . GLU A 1 84 ? -7.202 6.707 7.340 1.00 96.12 84 GLU A C 1
ATOM 639 O O . GLU A 1 84 ? -6.319 7.558 7.202 1.00 96.12 84 GLU A O 1
ATOM 644 N N . GLN A 1 85 ? -7.215 5.850 8.367 1.00 95.88 85 GLN A N 1
ATOM 645 C CA . GLN A 1 85 ? -6.231 5.873 9.451 1.00 95.88 85 GLN A CA 1
ATOM 646 C C . GLN A 1 85 ? -4.809 5.559 8.975 1.00 95.88 85 GLN A C 1
ATOM 648 O O . GLN A 1 85 ? -3.845 5.836 9.688 1.00 95.88 85 GLN A O 1
ATOM 653 N N . LEU A 1 86 ? -4.638 5.036 7.754 1.00 94.31 86 LEU A N 1
ATOM 654 C CA . LEU A 1 86 ? -3.320 4.899 7.129 1.00 94.31 86 LEU A CA 1
ATOM 655 C C . LEU A 1 86 ? -2.522 6.204 7.156 1.00 94.31 86 LEU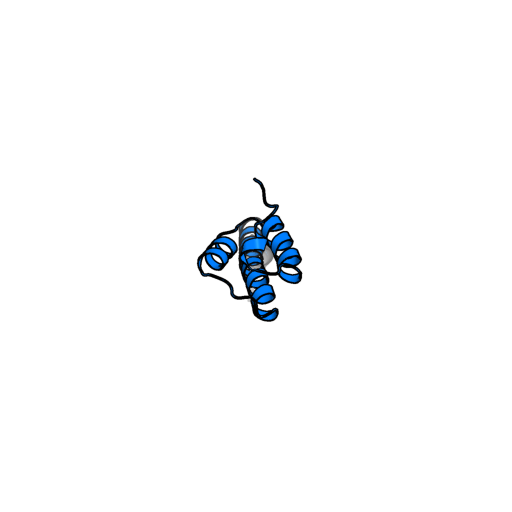 A C 1
ATOM 657 O O . LEU A 1 86 ? -1.302 6.193 7.352 1.00 94.31 86 LEU A O 1
ATOM 661 N N . PHE A 1 87 ? -3.220 7.322 6.972 1.00 94.19 87 PHE A N 1
ATOM 662 C CA . PHE A 1 87 ? -2.623 8.642 6.834 1.00 94.19 87 PHE A CA 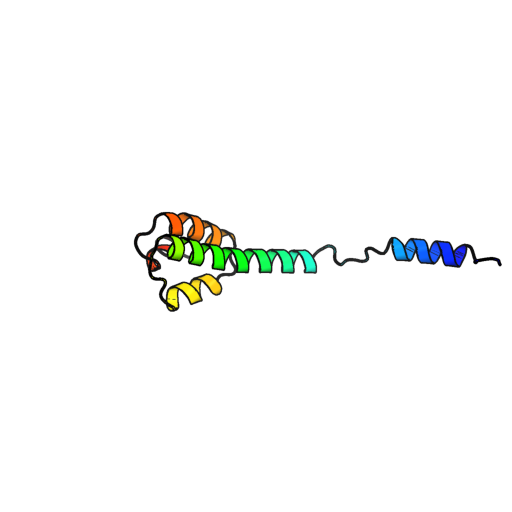1
ATOM 663 C C . PHE A 1 87 ? -2.446 9.368 8.171 1.00 94.19 87 PHE A C 1
ATOM 665 O O . PHE A 1 87 ? -1.781 10.404 8.227 1.00 94.19 87 PHE A O 1
ATOM 672 N N . GLU A 1 88 ? -3.000 8.841 9.262 1.00 89.88 88 GLU A N 1
ATOM 673 C CA . GLU A 1 88 ? -2.866 9.441 10.585 1.00 89.88 88 GLU A CA 1
ATOM 674 C C . GLU A 1 88 ? -1.417 9.345 11.079 1.00 89.88 88 GLU A C 1
ATOM 676 O O . GLU A 1 88 ? -0.756 8.313 10.985 1.00 89.88 88 GLU A O 1
ATOM 681 N N . GLY A 1 89 ? -0.875 10.457 11.579 1.00 75.12 89 GLY A N 1
ATOM 682 C CA . GLY A 1 89 ? 0.532 10.538 11.984 1.00 75.12 89 GLY A CA 1
ATOM 683 C C . GLY A 1 89 ? 1.524 10.661 10.822 1.00 75.12 89 GLY A C 1
ATOM 684 O O . GLY A 1 89 ? 2.720 10.771 11.074 1.00 75.12 89 GLY A O 1
ATOM 685 N N . THR A 1 90 ? 1.066 10.688 9.567 1.00 60.97 90 THR A N 1
ATOM 686 C CA . THR A 1 90 ? 1.839 11.245 8.448 1.00 60.97 90 THR A CA 1
ATOM 687 C C . THR A 1 90 ? 1.595 12.756 8.426 1.00 60.97 90 THR A C 1
ATOM 689 O O . THR A 1 90 ? 0.779 13.253 7.657 1.00 60.97 90 THR A O 1
ATOM 692 N N . ARG A 1 91 ? 2.226 13.500 9.346 1.00 46.88 91 ARG A N 1
ATOM 693 C CA . ARG A 1 91 ? 2.361 14.958 9.195 1.00 46.88 91 ARG A CA 1
ATOM 694 C C . ARG A 1 91 ? 3.621 15.216 8.380 1.00 46.88 91 ARG A C 1
ATOM 696 O O . ARG A 1 91 ? 4.715 15.015 8.901 1.00 46.88 91 ARG A O 1
ATOM 703 N N . SER A 1 92 ? 3.447 15.672 7.147 1.00 43.66 92 SER A N 1
ATOM 704 C CA . SER A 1 92 ? 4.398 16.557 6.479 1.00 43.66 92 SER A CA 1
ATOM 705 C C . SER A 1 92 ? 3.641 17.746 5.919 1.00 43.66 92 SER A C 1
ATOM 707 O O . SER A 1 92 ? 2.441 17.577 5.608 1.00 43.66 92 SER A O 1
#

Radius of gyration: 23.2 Å; chains: 1; bounding box: 54×36×58 Å

Secondary structure (DSSP, 8-state):
----HHHHHHHHHHHT---SSSSHHHHHHHHHHHHHHHHHHHHHHHHHTT----HHHHHHHHH---HHHHHHHHHHHTT-SSGGGGGTT---

pLDDT: mean 82.41, std 17.83, range [43.66, 98.25]